Protein AF-A0A920K2M0-F1 (afdb_monomer_lite)

Foldseek 3Di:
DDKDKDDVVPDVDDDDPCLCALNDPVSDRDDVDPIDIDDPVVVVVVD

Sequence (47 aa):
MPLIEIKKNKFDVILDLKYASEDNILGKKIFLEDRCFLLEEAADETS

Secondary structure (DSSP, 8-state):
--EEE--TTTSS-----GGGSS-STTSS---SS---EEEHHHHHTT-

pLDDT: mean 78.28, std 10.96, range [48.84, 93.62]

Structure (mmCIF, N/CA/C/O backbone):
data_AF-A0A920K2M0-F1
#
_entry.id   AF-A0A920K2M0-F1
#
loop_
_atom_site.group_PDB
_atom_site.id
_atom_site.type_symbol
_atom_site.label_atom_id
_atom_site.label_alt_id
_atom_site.label_comp_id
_atom_site.label_asym_id
_atom_site.label_entity_id
_atom_site.label_seq_id
_atom_site.pdbx_PDB_ins_code
_atom_site.Cartn_x
_atom_site.Cartn_y
_atom_site.Cartn_z
_atom_site.occupancy
_atom_site.B_iso_or_equiv
_atom_site.auth_seq_id
_atom_site.auth_comp_id
_atom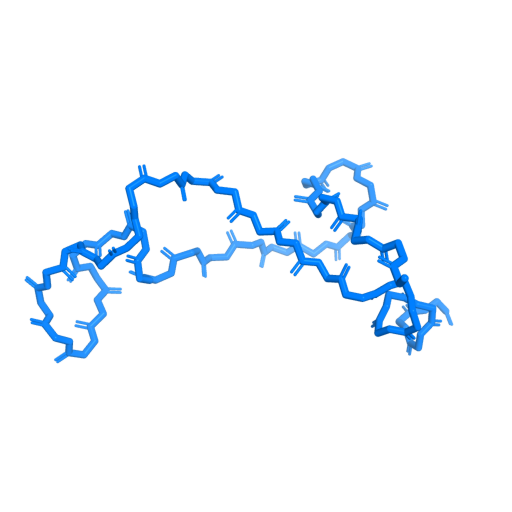_site.auth_asym_id
_atom_site.auth_atom_id
_atom_site.pdbx_PDB_model_num
ATOM 1 N N . MET A 1 1 ? 15.715 10.570 -10.552 1.00 62.19 1 MET A N 1
ATOM 2 C CA . MET A 1 1 ? 15.627 9.226 -9.952 1.00 62.19 1 MET A CA 1
ATOM 3 C C . MET A 1 1 ? 14.333 8.598 -10.440 1.00 62.19 1 MET A C 1
ATOM 5 O O . MET A 1 1 ? 13.280 9.136 -10.107 1.00 62.19 1 MET A O 1
ATOM 9 N N . PRO A 1 2 ? 14.387 7.583 -11.313 1.00 79.62 2 PRO A N 1
ATOM 10 C CA . PRO A 1 2 ? 13.188 6.895 -11.774 1.00 79.62 2 PRO A CA 1
ATOM 11 C C . PRO A 1 2 ? 12.616 6.039 -10.637 1.00 79.62 2 PRO A C 1
ATOM 13 O O . PRO A 1 2 ? 13.312 5.225 -10.036 1.00 79.62 2 PRO A O 1
ATOM 16 N N . LEU A 1 3 ? 11.345 6.271 -10.314 1.00 78.62 3 LEU A N 1
ATOM 17 C CA . LEU A 1 3 ? 10.570 5.396 -9.443 1.00 78.62 3 LEU A CA 1
ATOM 18 C C . LEU A 1 3 ? 9.842 4.389 -10.321 1.00 78.62 3 LEU A C 1
ATOM 20 O O . LEU A 1 3 ? 9.189 4.774 -11.294 1.00 78.62 3 LEU A O 1
ATOM 24 N N . ILE A 1 4 ? 9.924 3.116 -9.962 1.00 81.69 4 ILE A N 1
ATOM 25 C CA . ILE A 1 4 ? 9.177 2.062 -10.633 1.00 81.69 4 ILE A CA 1
ATOM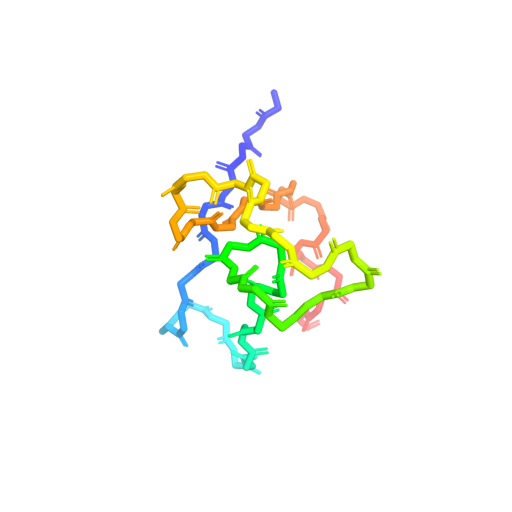 26 C C . ILE A 1 4 ? 8.024 1.615 -9.744 1.00 81.69 4 ILE A C 1
ATOM 28 O O . ILE A 1 4 ? 8.191 1.376 -8.552 1.00 81.69 4 ILE A O 1
ATOM 32 N N . GLU A 1 5 ? 6.832 1.506 -10.321 1.00 82.75 5 GLU A N 1
ATOM 33 C CA . GLU A 1 5 ? 5.695 0.903 -9.630 1.00 82.75 5 GLU A CA 1
ATOM 34 C C . GLU A 1 5 ? 5.916 -0.613 -9.540 1.00 82.75 5 GLU A C 1
ATOM 36 O O . GLU A 1 5 ? 6.107 -1.278 -10.568 1.00 82.75 5 GLU A O 1
ATOM 41 N N . ILE A 1 6 ? 5.872 -1.174 -8.330 1.00 78.06 6 ILE A N 1
ATOM 42 C CA . ILE A 1 6 ? 5.886 -2.624 -8.158 1.00 78.06 6 ILE A CA 1
ATOM 43 C C . ILE A 1 6 ? 4.477 -3.147 -8.430 1.00 78.06 6 ILE A C 1
ATOM 45 O O . ILE A 1 6 ? 3.527 -2.848 -7.708 1.00 78.06 6 ILE A O 1
ATOM 49 N N . LYS A 1 7 ? 4.343 -3.975 -9.464 1.00 71.62 7 LYS A N 1
ATOM 50 C CA . LYS A 1 7 ? 3.115 -4.726 -9.746 1.00 71.62 7 LYS A CA 1
ATOM 51 C C . LYS A 1 7 ? 3.372 -6.197 -9.463 1.00 71.62 7 LYS A C 1
ATOM 53 O O . LYS A 1 7 ? 4.443 -6.688 -9.810 1.00 71.62 7 LYS A O 1
ATOM 58 N N . LYS A 1 8 ? 2.365 -6.910 -8.943 1.00 62.88 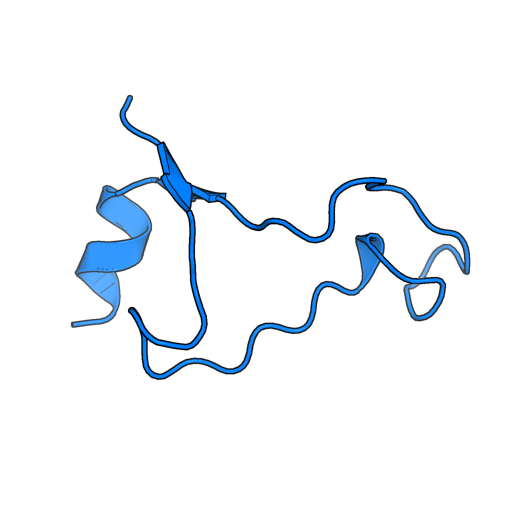8 LYS A N 1
ATOM 59 C CA . LYS A 1 8 ? 2.418 -8.371 -8.702 1.00 62.88 8 LYS A CA 1
ATOM 60 C C . LYS A 1 8 ? 2.914 -9.184 -9.904 1.00 62.88 8 LYS A C 1
ATOM 62 O O . LYS A 1 8 ? 3.462 -10.255 -9.729 1.00 62.88 8 LYS A O 1
ATOM 67 N N . ASN A 1 9 ? 2.718 -8.678 -11.121 1.00 63.62 9 ASN A N 1
ATOM 68 C CA . ASN A 1 9 ? 3.078 -9.386 -12.351 1.00 63.62 9 ASN A CA 1
ATOM 69 C C . ASN A 1 9 ? 4.496 -9.056 -12.852 1.00 63.62 9 ASN A C 1
ATOM 71 O O . ASN A 1 9 ? 4.936 -9.654 -13.828 1.00 63.62 9 ASN A O 1
ATOM 75 N N . LYS A 1 10 ? 5.172 -8.058 -12.261 1.00 68.19 10 LYS A N 1
ATOM 76 C CA . LYS A 1 10 ? 6.509 -7.605 -12.683 1.00 68.19 10 LYS A CA 1
ATOM 77 C C . LYS A 1 10 ? 7.626 -8.216 -11.830 1.00 68.19 10 LYS A C 1
ATOM 79 O O . LYS A 1 10 ? 8.744 -8.334 -12.311 1.00 68.19 10 LYS A O 1
ATOM 84 N N . PHE A 1 11 ? 7.309 -8.616 -10.603 1.00 70.19 11 PHE A N 1
ATOM 85 C CA . PHE A 1 11 ? 8.238 -9.203 -9.641 1.00 70.19 11 PHE A CA 1
ATOM 86 C C . PHE A 1 11 ? 7.542 -10.378 -8.953 1.00 70.19 11 PHE A C 1
ATOM 88 O O . PHE A 1 11 ? 6.363 -10.253 -8.616 1.00 70.19 11 PHE A O 1
ATOM 95 N N . A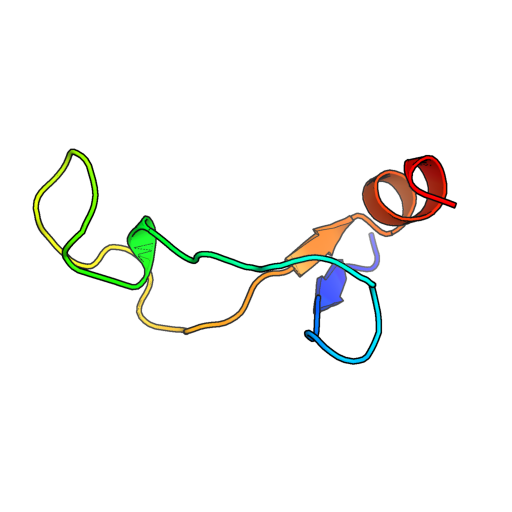SP A 1 12 ? 8.243 -11.492 -8.736 1.00 73.06 12 ASP A N 1
ATOM 96 C CA . ASP A 1 12 ? 7.709 -12.670 -8.032 1.00 73.06 12 ASP A CA 1
ATOM 97 C C . ASP A 1 12 ? 7.681 -12.435 -6.512 1.00 73.06 12 ASP A C 1
ATOM 99 O O . ASP A 1 12 ? 8.400 -13.053 -5.731 1.00 73.06 12 ASP A O 1
ATOM 103 N N . VAL A 1 13 ? 6.902 -11.436 -6.091 1.00 72.12 13 VAL A N 1
ATOM 104 C CA . VAL A 1 13 ? 6.802 -11.005 -4.696 1.00 72.12 13 VAL A CA 1
ATOM 105 C C . VAL A 1 13 ? 5.351 -10.770 -4.299 1.00 72.12 13 VAL A C 1
ATOM 107 O O . VAL A 1 13 ? 4.538 -10.206 -5.040 1.00 72.12 13 VAL A O 1
ATOM 110 N N . ILE A 1 14 ? 5.020 -11.173 -3.073 1.00 75.50 14 ILE A N 1
ATOM 111 C CA . ILE A 1 14 ? 3.734 -10.861 -2.456 1.00 75.50 14 ILE A CA 1
ATOM 112 C C . ILE A 1 14 ? 3.849 -9.483 -1.806 1.00 75.50 14 ILE A C 1
ATOM 114 O O . ILE A 1 14 ? 4.556 -9.307 -0.818 1.00 75.50 14 ILE A O 1
ATOM 118 N N . LEU A 1 15 ? 3.136 -8.505 -2.363 1.00 79.06 15 LEU A N 1
ATOM 119 C CA . LEU A 1 15 ? 3.025 -7.170 -1.780 1.00 79.06 15 LEU A CA 1
ATOM 120 C C . LEU A 1 15 ? 1.880 -7.124 -0.771 1.00 79.06 15 LEU A C 1
ATOM 122 O O . LEU A 1 15 ? 0.720 -7.321 -1.143 1.00 79.06 15 LEU A O 1
ATOM 126 N N . ASP A 1 16 ? 2.219 -6.814 0.477 1.00 83.88 16 ASP A N 1
ATOM 127 C CA . ASP A 1 16 ? 1.270 -6.505 1.544 1.00 83.88 16 ASP A CA 1
ATOM 128 C C . ASP A 1 16 ? 1.445 -5.044 1.985 1.00 83.88 16 ASP A C 1
ATOM 130 O O . ASP A 1 16 ? 2.406 -4.674 2.666 1.00 83.88 16 ASP A O 1
ATOM 134 N N . LEU A 1 17 ? 0.525 -4.183 1.549 1.00 85.50 17 LEU A N 1
ATOM 135 C CA . LEU A 1 17 ? 0.566 -2.744 1.800 1.00 85.50 17 LEU A CA 1
ATOM 136 C C . LEU A 1 17 ? -0.085 -2.412 3.148 1.00 85.50 17 LEU A C 1
ATOM 138 O O . LEU A 1 17 ? -1.137 -1.776 3.196 1.00 85.50 17 LEU A O 1
ATOM 142 N N . LYS A 1 18 ? 0.561 -2.802 4.254 1.00 89.06 18 LYS A N 1
ATOM 143 C CA . LYS A 1 18 ? 0.047 -2.629 5.630 1.00 89.06 18 LYS A CA 1
ATOM 144 C C . LYS A 1 18 ? -0.519 -1.229 5.897 1.00 89.06 18 LYS A C 1
ATOM 146 O O . LYS A 1 18 ? -1.639 -1.079 6.378 1.00 89.06 18 LYS A O 1
ATOM 151 N N . TYR A 1 19 ? 0.208 -0.187 5.499 1.00 89.12 19 TYR A N 1
ATOM 152 C CA . TYR A 1 19 ? -0.183 1.212 5.721 1.00 89.12 19 TYR A CA 1
ATOM 153 C C . TYR A 1 19 ? -1.237 1.763 4.743 1.00 89.12 19 TYR A C 1
ATOM 155 O O . TYR A 1 19 ? -1.745 2.866 4.961 1.00 89.12 19 TYR A O 1
ATOM 163 N N . ALA A 1 20 ? -1.581 1.014 3.692 1.00 88.94 20 ALA A N 1
ATOM 164 C CA . ALA A 1 20 ? -2.745 1.275 2.844 1.00 88.94 20 ALA A CA 1
ATOM 165 C C . ALA A 1 20 ? -4.018 0.575 3.371 1.00 88.94 20 ALA A C 1
ATOM 167 O O . ALA A 1 20 ? -5.088 0.664 2.767 1.00 88.94 20 ALA A O 1
ATOM 168 N N . SER A 1 21 ? -3.923 -0.086 4.527 1.00 89.81 21 SER A N 1
ATOM 169 C CA . SER A 1 21 ? -5.023 -0.738 5.238 1.00 89.81 21 SER A CA 1
ATOM 170 C C . SER A 1 21 ? -5.054 -0.309 6.712 1.00 89.81 21 SER A C 1
ATOM 172 O O . SER A 1 21 ? -4.192 0.449 7.152 1.00 89.81 21 SER A O 1
ATOM 174 N N . GLU A 1 22 ? -6.039 -0.775 7.481 1.00 92.62 22 GLU A N 1
ATOM 175 C CA . GLU A 1 22 ? -6.073 -0.614 8.946 1.00 92.62 22 GLU A CA 1
ATOM 176 C C . GLU A 1 22 ? -5.275 -1.702 9.679 1.00 92.62 22 GLU A C 1
ATOM 178 O O . GLU A 1 22 ? -4.991 -1.557 10.867 1.00 92.62 22 GLU A O 1
ATOM 183 N N . ASP A 1 23 ? -4.856 -2.754 8.969 1.00 92.62 23 ASP A N 1
ATOM 184 C CA . ASP A 1 23 ? -3.962 -3.792 9.480 1.00 92.62 23 ASP A CA 1
ATOM 185 C C . ASP A 1 23 ? -2.521 -3.264 9.506 1.00 92.62 23 ASP A C 1
ATOM 187 O O . ASP A 1 23 ? -1.671 -3.607 8.690 1.00 92.62 23 ASP A O 1
ATOM 191 N N . ASN A 1 24 ? -2.258 -2.328 10.412 1.00 91.25 24 ASN A N 1
ATOM 192 C CA . ASN A 1 24 ? -0.929 -1.823 10.718 1.00 91.25 24 ASN A CA 1
ATOM 193 C C . ASN A 1 24 ? -0.854 -1.388 12.185 1.00 91.25 24 ASN A C 1
ATOM 195 O O . ASN A 1 24 ? -1.867 -1.284 12.874 1.00 91.25 24 ASN A O 1
ATOM 199 N N . ILE A 1 25 ? 0.355 -1.087 12.666 1.00 93.50 25 ILE A N 1
ATOM 200 C CA . ILE A 1 25 ? 0.596 -0.728 14.072 1.00 93.50 25 ILE A CA 1
ATOM 201 C C . ILE A 1 25 ? -0.190 0.507 14.549 1.00 93.50 25 ILE A C 1
ATOM 203 O O . ILE A 1 25 ? -0.406 0.672 15.746 1.00 93.50 25 ILE A O 1
ATOM 207 N N . LEU A 1 26 ? -0.628 1.377 13.634 1.00 92.88 26 LEU A N 1
ATOM 208 C CA . LEU A 1 26 ? -1.413 2.568 13.958 1.00 92.88 26 LEU A CA 1
ATOM 209 C C . LEU A 1 26 ? -2.929 2.330 13.914 1.00 92.88 26 LEU A C 1
ATOM 211 O O . LEU A 1 26 ? -3.670 3.236 14.293 1.00 92.88 26 LEU A O 1
ATOM 215 N N . GLY A 1 27 ? -3.397 1.172 13.434 1.00 93.62 27 GLY A N 1
ATOM 216 C CA . GLY A 1 27 ? -4.824 0.838 13.344 1.00 93.62 27 GLY A CA 1
ATOM 217 C C . GLY A 1 27 ? -5.636 1.760 12.426 1.00 93.62 27 GLY A C 1
ATOM 218 O O . GLY A 1 27 ? -6.848 1.866 12.576 1.00 93.62 27 GLY A O 1
ATOM 219 N N . LYS A 1 28 ? -4.977 2.496 11.522 1.00 92.06 28 LYS A N 1
ATOM 220 C CA . LYS A 1 28 ? -5.619 3.436 10.592 1.00 92.06 28 LYS A CA 1
ATOM 221 C C . LYS A 1 28 ? -4.881 3.488 9.261 1.00 92.06 28 LYS A C 1
ATOM 223 O O . LYS A 1 28 ? -3.654 3.367 9.231 1.00 92.06 28 LYS A O 1
ATOM 228 N N . LYS A 1 29 ? -5.614 3.731 8.173 1.00 91.88 29 LYS A N 1
ATOM 229 C CA . LYS A 1 29 ? -5.040 3.922 6.832 1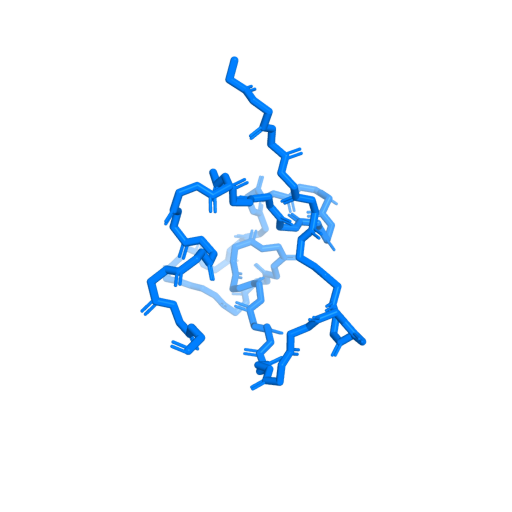.00 91.88 29 LYS A CA 1
ATOM 230 C C . LYS A 1 29 ? -4.218 5.217 6.793 1.00 91.88 29 LYS A C 1
ATOM 232 O O . LYS A 1 29 ? -4.716 6.280 7.161 1.00 91.88 29 LYS A O 1
ATOM 237 N N . ILE A 1 30 ? -2.956 5.120 6.373 1.00 87.88 30 ILE A N 1
ATOM 238 C CA . ILE A 1 30 ? -2.043 6.269 6.224 1.00 87.88 30 ILE A CA 1
ATOM 239 C C . ILE A 1 30 ? -1.914 6.647 4.750 1.00 87.88 30 ILE A C 1
ATOM 241 O O . ILE A 1 30 ? -1.996 7.822 4.402 1.00 87.88 30 ILE A O 1
ATOM 245 N N . PHE A 1 31 ? -1.733 5.653 3.881 1.00 83.31 31 PHE A N 1
ATOM 246 C CA . PHE A 1 31 ? -1.624 5.862 2.442 1.00 83.31 31 PHE A CA 1
ATOM 247 C C . PHE A 1 31 ? -2.966 5.609 1.782 1.00 83.31 31 PHE A C 1
ATOM 249 O O . PHE A 1 31 ? -3.554 4.554 1.973 1.00 83.31 31 PHE A O 1
ATOM 256 N N . LEU A 1 32 ? -3.458 6.579 1.011 1.00 74.62 32 LEU A N 1
ATOM 257 C CA . LEU A 1 32 ? -4.744 6.468 0.320 1.00 74.62 32 LEU A CA 1
ATOM 258 C C . LEU A 1 32 ? -4.651 5.664 -0.982 1.00 74.62 32 LEU A C 1
ATOM 260 O O . LEU A 1 32 ? -5.649 5.090 -1.410 1.00 74.62 32 LEU A O 1
ATOM 264 N N . GLU A 1 33 ? -3.464 5.604 -1.582 1.00 73.94 33 GLU A N 1
ATOM 265 C CA . GLU A 1 33 ? -3.212 4.855 -2.808 1.00 73.94 33 GLU A CA 1
ATOM 266 C C . GLU A 1 33 ? -2.672 3.460 -2.492 1.00 73.94 33 GLU A C 1
ATOM 268 O O . GLU A 1 33 ? -1.667 3.316 -1.796 1.00 73.94 33 GLU A O 1
ATOM 273 N N . ASP A 1 34 ? -3.290 2.432 -3.072 1.00 73.06 34 ASP A N 1
ATOM 274 C CA . ASP A 1 34 ? -2.826 1.044 -2.978 1.00 73.06 34 ASP A CA 1
ATOM 275 C C . ASP A 1 34 ? -1.686 0.789 -3.992 1.00 73.06 34 ASP A C 1
ATOM 277 O O . ASP A 1 34 ? -1.716 -0.157 -4.780 1.00 73.06 34 ASP A O 1
ATOM 281 N N . ARG A 1 35 ? -0.696 1.691 -4.027 1.00 77.75 35 ARG A N 1
ATOM 282 C CA . ARG A 1 35 ? 0.452 1.652 -4.944 1.00 77.75 35 ARG A CA 1
ATOM 283 C C . ARG A 1 35 ? 1.756 1.663 -4.164 1.00 77.75 35 ARG A C 1
ATOM 285 O O . ARG A 1 35 ? 1.904 2.391 -3.187 1.00 77.75 35 ARG A O 1
ATOM 292 N N . CYS A 1 36 ? 2.717 0.873 -4.630 1.00 80.06 36 CYS A N 1
ATOM 293 C CA . CYS A 1 36 ? 4.061 0.814 -4.074 1.00 80.06 36 CYS A CA 1
ATOM 294 C C . CYS A 1 36 ? 5.069 1.179 -5.158 1.00 80.06 36 CYS A C 1
ATOM 296 O O . CYS A 1 36 ? 5.008 0.643 -6.266 1.00 80.06 36 CYS A O 1
ATOM 298 N N . PHE A 1 37 ? 5.987 2.083 -4.832 1.00 81.06 37 PHE A N 1
ATOM 299 C CA . PHE A 1 37 ? 7.056 2.501 -5.724 1.00 81.06 37 PHE A CA 1
ATOM 300 C C . PHE A 1 37 ? 8.399 2.163 -5.087 1.00 81.06 37 PHE A C 1
ATOM 302 O O . PHE A 1 37 ? 8.611 2.464 -3.912 1.00 81.06 37 PHE A O 1
ATOM 309 N N . LEU A 1 38 ? 9.300 1.567 -5.864 1.00 76.81 38 LEU A N 1
ATOM 310 C CA . LEU A 1 38 ? 10.696 1.381 -5.481 1.00 76.81 38 LEU A CA 1
ATOM 311 C C . LEU A 1 38 ? 11.595 2.267 -6.323 1.00 76.81 38 LEU A C 1
ATOM 313 O O . LEU A 1 38 ? 11.261 2.652 -7.447 1.00 76.81 38 LEU A O 1
ATOM 317 N N . LEU A 1 39 ? 12.764 2.549 -5.764 1.00 80.81 39 LEU A N 1
ATOM 318 C CA . LEU A 1 39 ? 13.908 2.947 -6.563 1.00 80.81 39 LEU A CA 1
ATOM 319 C C . LEU A 1 39 ? 14.296 1.77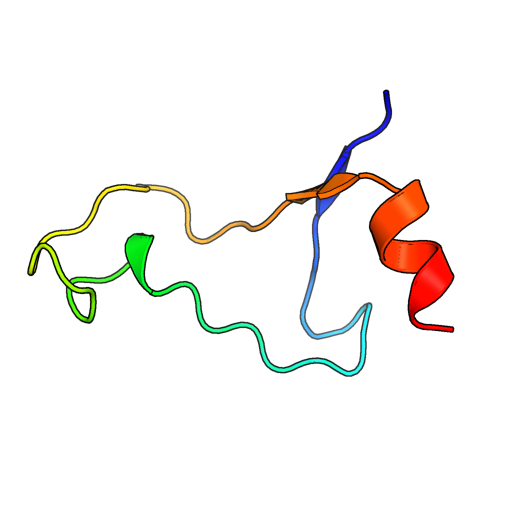6 -7.464 1.00 80.81 39 LEU A C 1
ATOM 321 O O . LEU A 1 39 ? 14.293 0.632 -7.016 1.00 80.81 39 LEU A O 1
ATOM 325 N N . GLU A 1 40 ? 14.627 2.074 -8.715 1.00 77.06 40 GLU A N 1
ATOM 326 C CA . GLU A 1 40 ? 15.087 1.078 -9.689 1.00 77.06 40 GLU A CA 1
ATOM 327 C C . GLU A 1 40 ? 16.254 0.238 -9.139 1.00 77.06 40 GLU A C 1
ATOM 329 O O . GLU A 1 40 ? 16.199 -0.984 -9.174 1.00 77.06 40 GLU A O 1
ATOM 334 N N . GLU A 1 41 ? 17.213 0.885 -8.474 1.00 78.44 41 GLU A N 1
ATOM 335 C CA . GLU A 1 41 ? 18.366 0.243 -7.822 1.00 78.44 41 GLU A CA 1
ATOM 336 C C . GLU A 1 41 ? 17.967 -0.827 -6.789 1.00 78.44 41 GLU A C 1
ATOM 338 O O . GLU A 1 41 ? 18.600 -1.873 -6.694 1.00 78.44 41 GLU A O 1
ATOM 343 N N . ALA A 1 42 ? 16.889 -0.597 -6.034 1.00 73.44 42 ALA A N 1
ATOM 344 C CA . ALA A 1 42 ? 16.409 -1.549 -5.032 1.00 73.44 42 ALA A CA 1
ATOM 345 C C . ALA A 1 42 ? 15.673 -2.749 -5.655 1.00 73.44 42 ALA A C 1
ATOM 347 O O . ALA A 1 42 ? 15.460 -3.751 -4.978 1.00 73.44 42 ALA A O 1
ATOM 348 N N . ALA A 1 43 ? 15.248 -2.640 -6.915 1.00 70.38 43 ALA A N 1
ATOM 349 C CA . ALA A 1 43 ? 14.610 -3.730 -7.642 1.00 70.38 43 ALA A CA 1
ATOM 350 C C . ALA A 1 43 ? 15.632 -4.659 -8.315 1.00 70.38 43 ALA A C 1
ATOM 352 O O . ALA A 1 43 ? 15.381 -5.861 -8.425 1.00 70.38 43 ALA A O 1
ATOM 353 N N . ASP A 1 44 ? 16.784 -4.120 -8.716 1.00 65.75 44 ASP A N 1
ATOM 354 C CA . ASP A 1 44 ? 17.855 -4.881 -9.366 1.00 65.75 44 ASP A CA 1
ATOM 355 C C . ASP A 1 44 ? 18.603 -5.808 -8.388 1.00 65.75 44 ASP A C 1
ATOM 357 O O . ASP A 1 44 ? 19.050 -6.879 -8.782 1.00 65.75 44 ASP A O 1
ATOM 361 N N . GLU A 1 45 ? 18.677 -5.488 -7.090 1.00 58.81 45 GLU A N 1
ATOM 362 C CA . GLU A 1 45 ? 19.315 -6.375 -6.092 1.00 58.81 45 GLU A CA 1
ATOM 363 C C . GLU A 1 45 ? 18.505 -7.649 -5.756 1.00 58.81 45 GLU A C 1
ATOM 365 O O . GLU A 1 45 ? 18.959 -8.490 -4.980 1.00 58.81 45 GLU A O 1
ATOM 370 N N . THR A 1 46 ? 17.314 -7.820 -6.342 1.00 51.19 46 THR A N 1
ATOM 371 C CA . THR A 1 46 ? 16.464 -9.016 -6.173 1.00 51.19 46 THR A CA 1
ATOM 372 C C . THR A 1 46 ? 16.467 -9.988 -7.363 1.00 51.19 46 THR A C 1
ATOM 374 O O . THR A 1 46 ? 15.725 -10.971 -7.318 1.00 51.19 46 THR A O 1
ATOM 377 N N . SER A 1 47 ? 17.271 -9.739 -8.409 1.00 48.84 47 SER A N 1
ATOM 378 C CA . SER A 1 47 ? 17.388 -10.607 -9.601 1.00 48.84 47 SER A CA 1
ATOM 379 C C . SER A 1 47 ? 18.487 -11.661 -9.511 1.00 48.84 47 SER A C 1
ATOM 381 O O . SER A 1 47 ? 19.601 -11.292 -9.075 1.00 48.84 47 SER A O 1
#

Radius of gyration: 12.21 Å; chains: 1; bounding box: 25×22×27 Å